Protein AF-A0A1Y3SD19-F1 (afdb_monomer_lite)

Structure (mmCIF, N/CA/C/O backbone):
data_AF-A0A1Y3SD19-F1
#
_entry.id   AF-A0A1Y3SD19-F1
#
loop_
_atom_site.group_PDB
_atom_site.id
_atom_site.type_symbol
_atom_site.label_atom_id
_atom_site.label_alt_id
_atom_site.label_comp_id
_atom_site.label_asym_id
_atom_site.label_entity_id
_atom_site.label_seq_id
_atom_site.pdbx_PDB_ins_code
_atom_site.Cartn_x
_atom_site.Cartn_y
_atom_site.Cartn_z
_atom_site.occupancy
_atom_site.B_iso_or_equiv
_atom_site.auth_seq_id
_atom_site.auth_comp_id
_atom_site.auth_asym_id
_atom_site.auth_atom_id
_atom_site.pdbx_PDB_model_num
ATOM 1 N N . MET A 1 1 ? -4.032 24.582 10.922 1.00 45.06 1 MET A N 1
ATOM 2 C CA . MET A 1 1 ? -2.741 24.923 10.288 1.00 45.06 1 MET A CA 1
ATOM 3 C C . MET A 1 1 ? -2.480 23.953 9.149 1.00 45.06 1 MET A C 1
ATOM 5 O O . MET A 1 1 ? -2.168 22.795 9.407 1.00 45.06 1 MET A O 1
ATOM 9 N N . SER A 1 2 ? -2.657 24.392 7.905 1.00 58.25 2 SER A N 1
ATOM 10 C CA . SER A 1 2 ? -2.263 23.608 6.734 1.00 58.25 2 SER A CA 1
ATOM 11 C C . SER A 1 2 ? -0.739 23.570 6.703 1.00 58.25 2 SER A C 1
ATOM 13 O O . SER A 1 2 ? -0.100 24.580 6.425 1.00 58.25 2 SER A O 1
ATOM 15 N N . LYS A 1 3 ? -0.134 22.438 7.077 1.00 63.59 3 LYS A N 1
ATOM 16 C CA . LYS A 1 3 ? 1.295 22.227 6.820 1.00 63.59 3 LYS A CA 1
ATOM 17 C C . LYS A 1 3 ? 1.471 22.358 5.307 1.00 63.59 3 LYS A C 1
ATOM 19 O O . LYS A 1 3 ? 0.797 21.636 4.578 1.00 63.59 3 LYS A O 1
ATOM 24 N N . ASN A 1 4 ? 2.327 23.270 4.846 1.00 65.56 4 ASN A N 1
ATOM 25 C CA . ASN A 1 4 ? 2.728 23.340 3.440 1.00 65.56 4 ASN A CA 1
ATOM 26 C C . ASN A 1 4 ? 3.466 22.042 3.094 1.00 65.56 4 ASN A C 1
ATOM 28 O O . ASN A 1 4 ? 4.684 21.941 3.244 1.00 65.56 4 ASN A O 1
ATOM 32 N N . ILE A 1 5 ? 2.709 21.015 2.707 1.00 76.38 5 ILE A N 1
ATOM 33 C CA . ILE A 1 5 ? 3.242 19.745 2.233 1.00 76.38 5 ILE A CA 1
ATOM 34 C C . ILE A 1 5 ? 3.816 20.037 0.853 1.00 76.38 5 ILE A C 1
ATOM 36 O O . ILE A 1 5 ? 3.078 20.210 -0.114 1.00 76.38 5 ILE A O 1
ATOM 40 N N . ARG A 1 6 ? 5.144 20.145 0.775 1.00 82.56 6 ARG A N 1
ATOM 41 C CA . ARG A 1 6 ? 5.848 20.236 -0.503 1.00 82.56 6 ARG A CA 1
ATOM 42 C C . ARG A 1 6 ? 5.678 18.897 -1.210 1.00 82.56 6 ARG A C 1
ATOM 44 O O . ARG A 1 6 ? 6.254 17.899 -0.787 1.00 82.56 6 ARG A O 1
ATOM 51 N N . MET A 1 7 ? 4.840 18.878 -2.239 1.00 83.62 7 MET A N 1
ATOM 52 C CA . MET A 1 7 ? 4.745 17.748 -3.151 1.00 83.62 7 MET A CA 1
ATOM 53 C C . MET A 1 7 ? 5.826 17.913 -4.212 1.00 83.62 7 MET A C 1
ATOM 55 O O . MET A 1 7 ? 5.893 18.944 -4.875 1.00 83.62 7 MET A O 1
ATOM 59 N N . THR A 1 8 ? 6.683 16.912 -4.341 1.00 91.12 8 THR A N 1
ATOM 60 C CA . THR A 1 8 ? 7.686 16.820 -5.402 1.00 91.12 8 THR A CA 1
ATOM 61 C C . THR A 1 8 ? 7.348 15.624 -6.269 1.00 91.12 8 THR A C 1
ATOM 63 O O . THR A 1 8 ? 7.018 14.557 -5.742 1.00 91.12 8 THR A O 1
ATOM 66 N N . GLU A 1 9 ? 7.436 15.791 -7.582 1.00 91.44 9 GLU A N 1
ATOM 67 C CA . GLU A 1 9 ? 7.275 14.667 -8.496 1.00 91.44 9 GLU A CA 1
ATOM 68 C C . GLU A 1 9 ? 8.420 13.653 -8.313 1.00 91.44 9 GLU A C 1
ATOM 70 O O . GLU A 1 9 ? 9.550 14.049 -8.004 1.00 91.44 9 GLU A O 1
ATOM 75 N N . PRO A 1 10 ? 8.155 12.340 -8.443 1.00 94.62 10 PRO A N 1
ATOM 76 C CA . PRO A 1 10 ? 9.212 11.335 -8.419 1.00 94.62 10 PRO A CA 1
ATOM 77 C C . PRO A 1 10 ? 10.175 11.509 -9.602 1.00 94.62 10 PRO A C 1
ATOM 79 O O . PRO A 1 10 ? 9.762 11.926 -10.679 1.00 94.62 10 PRO A O 1
ATOM 82 N N . SER A 1 11 ? 11.441 11.119 -9.430 1.00 96.69 11 SER A N 1
ATOM 83 C CA . SER A 1 11 ? 12.413 11.093 -10.532 1.00 96.69 11 SER A CA 1
ATOM 84 C C . SER A 1 11 ? 12.018 10.096 -11.626 1.00 96.69 11 SER A C 1
ATOM 86 O O . SER A 1 11 ? 11.303 9.125 -11.363 1.00 96.69 11 SER A O 1
ATOM 88 N N . ASP A 1 12 ? 12.553 10.271 -12.837 1.00 97.38 12 ASP A N 1
ATOM 89 C CA . ASP A 1 12 ? 12.317 9.346 -13.955 1.00 97.38 12 ASP A CA 1
ATOM 90 C C . ASP A 1 12 ? 12.697 7.898 -13.616 1.00 97.38 12 ASP A C 1
ATOM 92 O O . ASP A 1 12 ? 11.964 6.961 -13.941 1.00 97.38 12 ASP A O 1
ATOM 96 N N . GLU A 1 13 ? 13.803 7.708 -12.889 1.00 97.50 13 GLU A N 1
ATOM 97 C CA . GLU A 1 13 ? 14.235 6.394 -12.406 1.00 97.50 13 GLU A CA 1
ATOM 98 C C . GLU A 1 13 ? 13.199 5.773 -11.452 1.00 97.50 13 GLU A C 1
ATOM 100 O O . GLU A 1 13 ? 12.832 4.601 -11.585 1.00 97.50 13 GLU A O 1
ATOM 105 N N . MET A 1 14 ? 12.676 6.562 -10.506 1.00 97.50 14 MET A N 1
ATOM 106 C CA . MET A 1 14 ? 11.628 6.108 -9.590 1.00 97.50 14 MET A CA 1
ATOM 107 C C . MET A 1 14 ? 10.335 5.792 -10.353 1.00 97.50 14 MET A C 1
ATOM 109 O O . MET A 1 14 ? 9.700 4.768 -10.101 1.00 97.50 14 MET A O 1
ATOM 113 N N . MET A 1 15 ? 9.962 6.622 -11.328 1.00 97.50 15 MET A N 1
ATOM 114 C CA . MET A 1 15 ? 8.797 6.384 -12.180 1.00 97.50 15 MET A CA 1
ATOM 115 C C . MET A 1 15 ? 8.937 5.089 -12.987 1.00 97.50 15 MET A C 1
ATOM 117 O O . MET A 1 15 ? 7.972 4.329 -13.090 1.00 97.50 15 MET A O 1
ATOM 121 N N . ALA A 1 16 ? 10.129 4.782 -13.506 1.00 98.06 16 ALA A N 1
ATOM 122 C CA . ALA A 1 16 ? 10.403 3.514 -14.178 1.00 98.06 16 ALA A CA 1
ATOM 123 C C . ALA A 1 16 ? 10.234 2.315 -13.227 1.00 98.06 16 ALA A C 1
ATOM 125 O O . ALA A 1 16 ? 9.557 1.345 -13.580 1.00 98.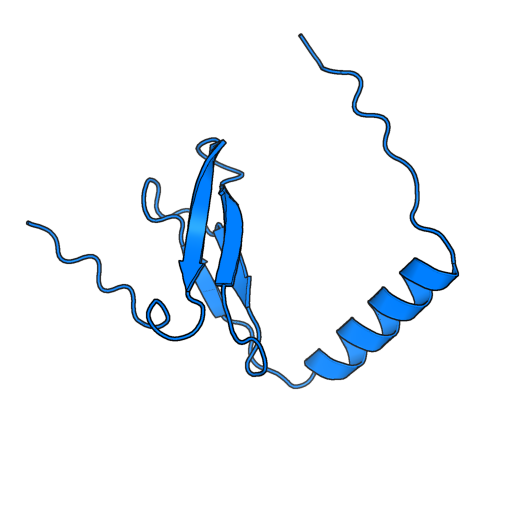06 16 ALA A O 1
ATOM 126 N N . LYS A 1 17 ? 10.752 2.404 -11.993 1.00 97.94 17 LYS A N 1
ATOM 127 C CA . LYS A 1 17 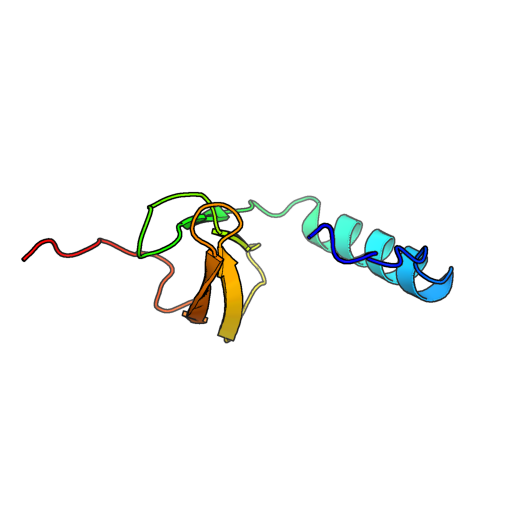? 10.558 1.380 -10.948 1.00 97.94 17 LYS A CA 1
ATOM 128 C C . LYS A 1 17 ? 9.080 1.175 -10.599 1.00 97.94 17 LYS A C 1
ATOM 130 O O . LYS A 1 17 ? 8.633 0.034 -10.503 1.00 97.94 17 LYS A O 1
ATOM 135 N N . ILE A 1 18 ? 8.295 2.252 -10.498 1.00 97.62 18 ILE A N 1
ATOM 136 C CA . ILE A 1 18 ? 6.841 2.179 -10.271 1.00 97.62 18 ILE A CA 1
ATOM 137 C C . ILE A 1 18 ? 6.137 1.447 -11.424 1.00 97.62 18 ILE A C 1
ATOM 139 O O . ILE A 1 18 ? 5.275 0.603 -11.173 1.00 97.62 18 ILE A O 1
ATOM 143 N N . ARG A 1 19 ? 6.493 1.735 -12.685 1.00 98.00 19 ARG A N 1
ATOM 144 C CA . ARG A 1 19 ? 5.919 1.043 -13.857 1.00 98.00 19 ARG A CA 1
ATOM 145 C C . ARG A 1 19 ? 6.260 -0.449 -13.854 1.00 98.00 19 ARG A C 1
ATOM 147 O O . ARG A 1 19 ? 5.363 -1.266 -14.037 1.00 98.00 19 ARG A O 1
ATOM 154 N N . MET A 1 20 ? 7.519 -0.805 -13.591 1.00 98.06 20 MET A N 1
ATOM 155 C CA . MET A 1 20 ? 7.944 -2.208 -13.503 1.00 98.06 20 MET A CA 1
ATOM 156 C C . MET A 1 20 ? 7.209 -2.960 -12.390 1.00 98.06 20 MET A C 1
ATOM 158 O O . MET A 1 20 ? 6.704 -4.055 -12.627 1.00 98.06 20 MET A O 1
ATOM 162 N N . ALA A 1 21 ? 7.071 -2.348 -11.210 1.00 97.19 21 ALA A N 1
ATOM 163 C CA . ALA A 1 21 ? 6.330 -2.942 -10.104 1.00 97.19 21 ALA A CA 1
ATOM 164 C C . ALA A 1 21 ? 4.863 -3.193 -10.477 1.00 97.19 21 ALA A C 1
ATOM 166 O O . ALA A 1 21 ? 4.368 -4.290 -10.246 1.00 97.19 21 ALA A O 1
ATOM 167 N N . ARG A 1 22 ? 4.187 -2.223 -11.119 1.00 96.94 22 ARG A N 1
ATOM 168 C CA . ARG A 1 22 ? 2.801 -2.381 -11.606 1.00 96.94 22 ARG A CA 1
ATOM 169 C C . ARG A 1 22 ? 2.650 -3.547 -12.579 1.00 96.94 22 ARG A C 1
ATOM 171 O O . ARG A 1 22 ? 1.680 -4.289 -12.469 1.00 96.94 22 ARG A O 1
ATOM 178 N N . ASN A 1 23 ? 3.602 -3.722 -13.492 1.00 97.94 23 ASN A N 1
ATOM 179 C CA . ASN A 1 23 ? 3.584 -4.838 -14.436 1.00 97.94 23 ASN A CA 1
ATOM 180 C C . ASN A 1 23 ? 3.761 -6.187 -13.721 1.00 97.94 23 ASN A C 1
ATOM 182 O O . ASN A 1 23 ? 3.043 -7.132 -14.031 1.00 97.94 23 ASN A O 1
ATOM 186 N N . ALA A 1 24 ? 4.656 -6.267 -12.731 1.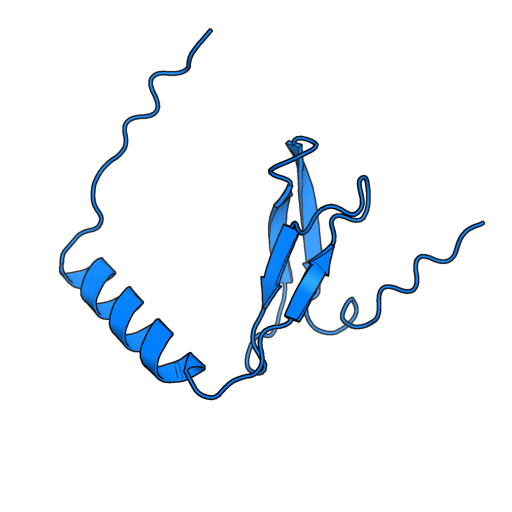00 97.31 24 ALA A N 1
ATOM 187 C CA . ALA A 1 24 ? 4.913 -7.497 -11.976 1.00 97.31 24 ALA A CA 1
ATOM 188 C C . ALA A 1 24 ? 3.698 -7.986 -11.159 1.00 97.31 24 ALA A C 1
ATOM 190 O O . ALA A 1 24 ? 3.519 -9.188 -10.966 1.00 97.31 24 ALA A O 1
ATOM 191 N N . ILE A 1 25 ? 2.842 -7.065 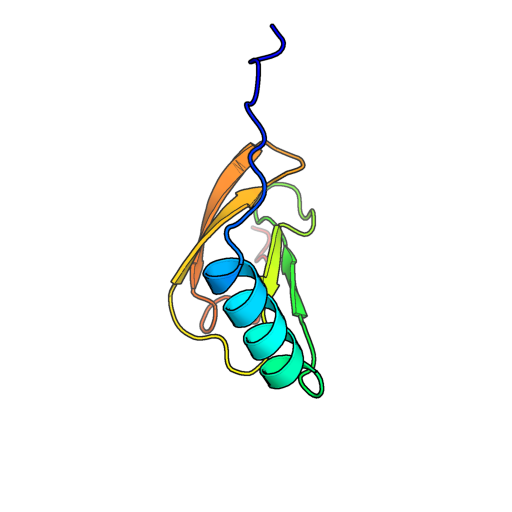-10.706 1.00 97.19 25 ILE A N 1
ATOM 192 C CA . ILE A 1 25 ? 1.628 -7.386 -9.936 1.00 97.19 25 ILE A CA 1
ATOM 193 C C . ILE A 1 25 ? 0.355 -7.452 -10.789 1.00 97.19 25 ILE A C 1
ATOM 195 O O . ILE A 1 25 ? -0.714 -7.711 -10.243 1.00 97.19 25 ILE A O 1
ATOM 199 N N . ALA A 1 26 ? 0.428 -7.196 -12.101 1.00 96.44 26 ALA A N 1
ATOM 200 C CA . ALA A 1 26 ? -0.753 -6.978 -12.943 1.00 96.44 26 ALA A CA 1
ATOM 201 C C . ALA A 1 26 ? -1.733 -8.166 -12.957 1.00 96.44 26 ALA A C 1
ATOM 203 O O . ALA A 1 26 ? -2.941 -7.969 -13.066 1.00 96.44 26 ALA A O 1
ATOM 204 N N . SER A 1 27 ? -1.221 -9.392 -12.817 1.00 95.69 27 SER A N 1
ATOM 205 C CA . SER A 1 27 ? -2.015 -10.624 -12.761 1.00 95.69 27 SER A CA 1
ATOM 206 C C . SER A 1 27 ? -2.329 -11.106 -11.339 1.00 95.69 27 SER A C 1
ATOM 208 O O . SER A 1 27 ? -3.012 -12.117 -11.184 1.00 95.69 27 SER A O 1
ATOM 210 N N . GLN A 1 28 ? -1.822 -10.434 -10.302 1.00 95.31 28 GLN A N 1
ATOM 211 C CA . GLN A 1 28 ? -1.985 -10.858 -8.909 1.00 95.31 28 GLN A CA 1
ATOM 212 C C . GLN A 1 28 ? -3.300 -10.337 -8.322 1.00 95.31 28 GLN A C 1
ATOM 214 O O . GLN A 1 28 ? -3.720 -9.215 -8.612 1.00 95.31 28 GLN A O 1
ATOM 219 N N . LYS A 1 29 ? -3.939 -11.106 -7.431 1.00 92.62 29 LYS A N 1
ATOM 220 C CA . LYS A 1 29 ? -5.140 -10.641 -6.724 1.00 92.62 29 LYS A CA 1
ATOM 221 C C . LYS A 1 29 ? -4.758 -9.780 -5.512 1.00 92.62 29 LYS A C 1
ATOM 223 O O . LYS A 1 29 ? -4.184 -10.299 -4.550 1.00 92.62 29 LYS A O 1
ATOM 228 N N . PRO A 1 30 ? -5.113 -8.482 -5.487 1.00 93.75 30 PRO A N 1
ATOM 229 C CA . PRO A 1 30 ? -4.896 -7.651 -4.313 1.00 93.75 30 PRO A CA 1
ATOM 230 C C . PRO A 1 30 ? -5.869 -8.018 -3.189 1.00 93.75 30 PRO A C 1
ATOM 232 O O . PRO A 1 30 ? -7.022 -8.381 -3.426 1.00 93.75 30 PRO A O 1
ATOM 235 N N . ARG A 1 31 ? -5.441 -7.818 -1.942 1.00 90.94 31 ARG A N 1
ATOM 236 C CA . ARG A 1 31 ? -6.326 -7.854 -0.770 1.00 90.94 31 ARG A CA 1
ATOM 237 C C . ARG A 1 31 ? -6.194 -6.589 0.067 1.00 90.94 31 ARG A C 1
ATOM 239 O O . ARG A 1 31 ? -5.110 -6.028 0.214 1.00 90.94 31 ARG A O 1
ATOM 246 N N . MET A 1 32 ? -7.307 -6.179 0.667 1.00 91.31 32 MET A N 1
ATOM 247 C CA . MET A 1 32 ? -7.365 -5.040 1.581 1.00 91.31 32 MET A CA 1
ATOM 248 C C . MET A 1 32 ? -7.066 -5.486 3.012 1.00 91.31 32 MET A C 1
ATOM 250 O O . MET A 1 32 ? -7.696 -6.409 3.529 1.00 91.31 32 MET A O 1
ATOM 254 N N . VAL A 1 33 ? -6.147 -4.793 3.678 1.00 90.69 33 VAL A N 1
ATOM 255 C CA . VAL A 1 33 ? -5.933 -4.910 5.124 1.00 90.69 33 VAL A CA 1
ATOM 256 C C . VAL A 1 33 ? -6.633 -3.743 5.802 1.00 90.69 33 VAL A C 1
ATOM 258 O O . VAL A 1 33 ? -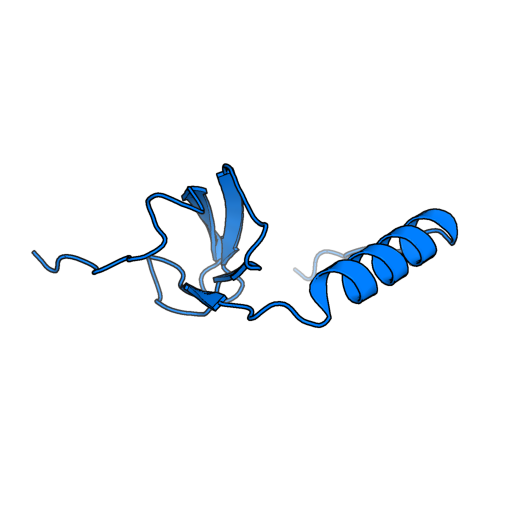6.363 -2.578 5.500 1.00 90.69 33 VAL A O 1
ATOM 261 N N . LYS A 1 34 ? -7.549 -4.049 6.720 1.00 91.44 34 LYS A N 1
ATOM 262 C CA . LYS A 1 34 ? -8.299 -3.042 7.474 1.00 91.44 34 LYS A CA 1
ATOM 263 C C . LYS A 1 34 ? -7.491 -2.541 8.667 1.00 91.44 34 LYS A C 1
ATOM 265 O O . LYS A 1 34 ? -6.790 -3.300 9.327 1.00 91.44 34 LYS A O 1
ATOM 270 N N . CYS A 1 35 ? -7.652 -1.260 8.972 1.00 92.38 35 CYS A N 1
ATOM 271 C CA . CYS A 1 35 ? -7.179 -0.657 10.206 1.00 92.38 35 CYS A CA 1
ATOM 272 C C . CYS A 1 35 ? -7.824 -1.384 11.399 1.00 92.38 35 CYS A C 1
ATOM 274 O O . CYS A 1 35 ? -9.058 -1.477 11.451 1.00 92.38 35 CYS A O 1
ATOM 276 N N . PRO A 1 36 ? -7.043 -1.869 12.380 1.00 92.00 36 PRO A N 1
ATOM 277 C CA . PRO A 1 36 ? -7.603 -2.598 13.514 1.00 92.00 36 PRO A CA 1
ATOM 278 C C . PRO A 1 36 ? -8.487 -1.708 14.395 1.00 92.00 36 PRO A C 1
ATOM 280 O O . PRO A 1 36 ? -9.398 -2.218 15.043 1.00 92.00 36 PRO A O 1
ATOM 283 N N . TYR A 1 37 ? -8.286 -0.388 14.362 1.00 92.81 37 TYR A N 1
ATOM 284 C CA . TYR A 1 37 ? -9.009 0.566 15.203 1.00 92.81 37 TYR A CA 1
ATOM 285 C C . TYR A 1 37 ? -10.355 0.999 14.615 1.00 92.81 37 TYR A C 1
ATOM 287 O O . TYR A 1 37 ? -11.370 0.897 15.289 1.00 92.81 37 TYR A O 1
ATOM 295 N N . CYS A 1 38 ? -10.385 1.467 13.363 1.00 93.69 38 CYS A N 1
ATOM 296 C CA . CYS A 1 38 ? -11.595 2.047 12.757 1.00 93.69 38 CYS A CA 1
ATOM 297 C C . CYS A 1 38 ? -12.172 1.232 11.592 1.00 93.69 38 CYS A C 1
ATOM 299 O O . CYS A 1 38 ? -13.125 1.664 10.954 1.00 93.69 38 CYS A O 1
ATOM 301 N N . LYS A 1 39 ? -11.572 0.078 11.268 1.00 91.00 39 LYS A N 1
ATOM 302 C CA . LYS A 1 39 ? -11.982 -0.839 10.186 1.00 91.00 39 LYS A CA 1
ATOM 303 C C . LYS A 1 39 ? -11.941 -0.264 8.765 1.00 91.00 39 LYS A C 1
ATOM 305 O O . LYS A 1 39 ? -12.254 -0.987 7.821 1.00 91.00 39 LYS A O 1
ATOM 310 N N . HIS A 1 40 ? -11.495 0.980 8.590 1.00 93.50 40 HIS A N 1
ATOM 311 C CA . HIS A 1 40 ? -11.214 1.557 7.279 1.00 93.50 40 HIS A CA 1
ATOM 312 C C . HIS A 1 40 ? -10.073 0.807 6.581 1.00 93.50 40 HIS A C 1
ATOM 314 O O . HIS A 1 40 ? -9.161 0.306 7.242 1.00 93.50 40 HIS A O 1
ATOM 320 N N . ASN A 1 41 ? -10.096 0.751 5.252 1.00 92.69 41 ASN A N 1
ATOM 321 C CA . ASN A 1 41 ? -9.024 0.136 4.472 1.00 92.69 41 ASN A CA 1
ATOM 322 C C . ASN A 1 41 ? -7.711 0.891 4.715 1.00 92.69 41 ASN A C 1
ATOM 324 O O . ASN A 1 41 ? -7.631 2.099 4.517 1.00 92.69 41 ASN A O 1
ATOM 328 N N . SER A 1 42 ? -6.692 0.182 5.196 1.00 93.38 42 SER A N 1
ATOM 329 C CA . SER A 1 42 ? -5.410 0.772 5.580 1.00 93.38 42 SER A CA 1
ATOM 330 C C . SER A 1 42 ? -4.376 0.626 4.469 1.00 93.38 42 SER A C 1
ATOM 332 O O . SER A 1 42 ? -3.814 1.625 4.030 1.00 93.38 42 SER A O 1
ATOM 334 N N . ILE A 1 43 ? -4.147 -0.604 3.998 1.00 93.31 43 ILE A N 1
ATOM 335 C CA . ILE A 1 43 ? -3.180 -0.921 2.936 1.00 93.31 43 ILE A CA 1
ATOM 336 C C . ILE A 1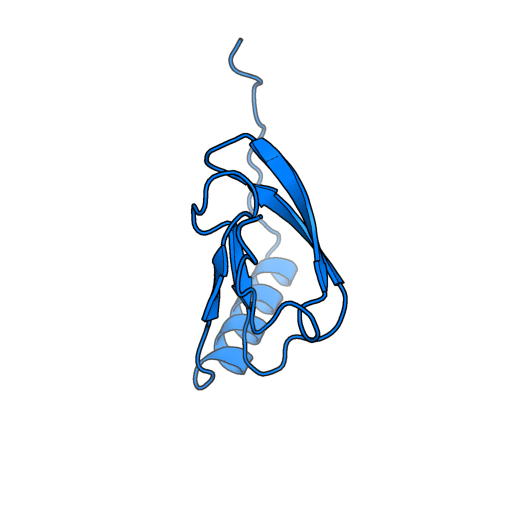 43 ? -3.734 -1.982 1.981 1.00 93.31 43 ILE A C 1
ATOM 338 O O . ILE A 1 43 ? -4.585 -2.790 2.362 1.00 93.31 43 ILE A O 1
ATOM 342 N N . ILE A 1 44 ? -3.221 -1.981 0.751 1.00 93.88 44 ILE A N 1
ATOM 343 C CA . ILE A 1 44 ? -3.401 -3.051 -0.234 1.00 93.88 44 ILE A CA 1
ATOM 344 C C . ILE A 1 44 ? -2.127 -3.881 -0.232 1.00 93.88 44 ILE A C 1
ATOM 346 O O . ILE A 1 44 ? -1.034 -3.321 -0.237 1.00 93.88 44 ILE A O 1
ATOM 350 N N . VAL A 1 45 ? -2.268 -5.199 -0.230 1.00 94.00 45 VAL A N 1
ATOM 351 C CA . VAL A 1 45 ? -1.140 -6.128 -0.327 1.00 94.00 45 VAL A CA 1
ATOM 352 C C . VAL A 1 45 ? -1.425 -7.158 -1.414 1.00 94.00 45 VAL A C 1
ATOM 354 O O . VAL A 1 45 ? -2.582 -7.544 -1.612 1.00 94.00 45 VAL A O 1
ATOM 357 N N . PHE A 1 46 ? -0.378 -7.564 -2.125 1.00 94.38 46 PHE A N 1
ATOM 358 C CA . PHE A 1 46 ? -0.444 -8.491 -3.253 1.00 94.38 46 PHE A CA 1
ATOM 359 C C . PHE A 1 46 ? -0.015 -9.898 -2.819 1.00 94.38 46 PHE A C 1
ATOM 361 O O . PHE A 1 46 ? 0.312 -10.129 -1.650 1.00 94.38 46 PHE A O 1
ATOM 368 N N . GLU A 1 47 ? -0.106 -10.865 -3.727 1.00 92.12 47 GLU A N 1
ATOM 369 C CA . GLU A 1 47 ? 0.087 -12.286 -3.417 1.00 92.12 47 GLU A CA 1
ATOM 370 C C . GLU A 1 47 ? 1.533 -12.602 -3.025 1.00 92.12 47 GLU A C 1
ATOM 372 O O . GLU A 1 47 ? 1.776 -13.443 -2.157 1.00 92.12 47 GLU A O 1
ATOM 377 N N . ASP A 1 48 ? 2.481 -11.884 -3.621 1.00 93.12 48 ASP A N 1
ATOM 378 C CA . ASP A 1 48 ? 3.917 -11.992 -3.369 1.00 93.12 48 ASP A CA 1
ATOM 379 C C . ASP A 1 48 ? 4.403 -11.223 -2.126 1.00 93.12 48 ASP A C 1
ATOM 381 O O . ASP A 1 48 ? 5.563 -11.357 -1.726 1.00 93.12 48 ASP A O 1
ATOM 385 N N . THR A 1 49 ? 3.537 -10.439 -1.475 1.00 92.75 49 THR A N 1
ATOM 386 C CA . THR A 1 49 ? 3.939 -9.577 -0.359 1.00 92.75 49 THR A CA 1
ATOM 387 C C . THR A 1 49 ? 4.233 -10.405 0.896 1.00 92.75 49 THR A C 1
ATOM 389 O O . THR A 1 49 ? 3.377 -11.136 1.402 1.00 92.75 49 THR A O 1
ATOM 392 N N . ARG A 1 50 ? 5.442 -10.249 1.451 1.00 92.44 50 ARG A N 1
ATOM 393 C CA . ARG A 1 50 ? 5.913 -10.927 2.672 1.00 92.44 50 ARG A CA 1
ATOM 394 C C . ARG A 1 50 ? 6.523 -9.927 3.658 1.00 92.44 50 ARG A C 1
ATOM 396 O O . ARG A 1 50 ? 6.977 -8.860 3.260 1.00 92.44 50 ARG A O 1
ATOM 403 N N . GLY A 1 51 ? 6.566 -10.298 4.937 1.00 94.19 51 GLY A N 1
ATOM 404 C CA . GLY A 1 51 ? 7.206 -9.511 5.995 1.00 94.19 51 GLY A CA 1
ATOM 405 C C . GLY A 1 51 ? 6.269 -8.533 6.708 1.00 94.19 51 GLY A C 1
ATOM 406 O O . GLY A 1 51 ? 5.062 -8.765 6.804 1.00 94.19 51 GLY A O 1
ATOM 407 N N . HIS A 1 52 ? 6.852 -7.455 7.234 1.00 95.38 52 HIS A N 1
ATOM 408 C CA . HIS A 1 52 ? 6.176 -6.472 8.079 1.00 95.38 52 HIS A CA 1
ATOM 409 C C . HIS A 1 52 ? 6.026 -5.138 7.350 1.00 95.38 52 HIS A C 1
ATOM 411 O O . HIS A 1 52 ? 6.967 -4.663 6.717 1.00 95.38 52 HIS A O 1
ATOM 417 N N . VAL A 1 53 ? 4.857 -4.512 7.474 1.00 94.94 53 VAL A N 1
ATOM 418 C CA . VAL A 1 53 ? 4.577 -3.182 6.919 1.00 94.94 53 VAL A CA 1
ATOM 419 C C . VAL A 1 53 ? 4.048 -2.287 8.026 1.00 94.94 53 VAL A C 1
ATOM 421 O O . VAL A 1 53 ? 3.045 -2.614 8.654 1.00 94.94 53 VAL A O 1
ATOM 424 N N . GLN A 1 54 ? 4.680 -1.138 8.249 1.00 96.00 54 GLN A N 1
ATOM 425 C CA . GLN A 1 54 ? 4.120 -0.088 9.094 1.00 96.00 54 GLN A CA 1
ATOM 426 C C . GLN A 1 54 ? 3.318 0.887 8.232 1.00 96.00 54 GLN A C 1
ATOM 428 O O . GLN A 1 54 ? 3.803 1.356 7.203 1.00 96.00 54 GLN A O 1
ATOM 433 N N . ALA A 1 55 ? 2.079 1.177 8.624 1.00 95.69 55 ALA A N 1
ATOM 434 C CA . ALA A 1 55 ? 1.240 2.125 7.904 1.00 95.69 55 ALA A CA 1
ATOM 435 C C . ALA A 1 55 ? 0.374 2.964 8.843 1.00 95.69 55 ALA A C 1
ATOM 437 O O . ALA A 1 55 ? -0.141 2.487 9.858 1.00 95.69 55 ALA A O 1
ATOM 438 N N . LYS A 1 56 ? 0.162 4.220 8.444 1.00 96.75 56 LYS A N 1
ATOM 439 C CA . LYS A 1 56 ? -0.756 5.153 9.092 1.00 96.75 56 LYS A CA 1
ATOM 440 C C . LYS A 1 56 ? -2.129 5.097 8.432 1.00 96.75 56 LYS A C 1
ATOM 442 O O . LYS A 1 56 ? -2.256 5.285 7.222 1.00 96.75 56 LYS A O 1
ATOM 447 N N . CYS A 1 57 ? -3.174 4.890 9.227 1.00 96.31 57 CYS A N 1
ATOM 448 C CA . CYS A 1 57 ? -4.541 4.907 8.729 1.00 96.31 57 CYS A CA 1
ATOM 449 C C . CYS A 1 57 ? -4.932 6.321 8.276 1.00 96.31 57 CYS A C 1
ATOM 451 O O . CYS A 1 57 ? -4.913 7.260 9.072 1.00 96.31 57 CYS A O 1
ATOM 453 N N . LYS A 1 58 ? -5.360 6.463 7.017 1.00 94.50 58 LYS A N 1
ATOM 454 C CA . LYS A 1 58 ? -5.806 7.749 6.454 1.00 94.50 58 LYS A CA 1
ATOM 455 C C . LYS A 1 58 ? -7.089 8.290 7.093 1.00 94.50 58 LYS A C 1
ATOM 457 O O . LYS A 1 58 ? -7.316 9.490 7.040 1.00 94.50 58 LYS A O 1
ATOM 462 N N . ALA A 1 59 ? -7.899 7.423 7.704 1.00 96.50 59 ALA A N 1
ATOM 463 C CA . ALA A 1 59 ? -9.152 7.814 8.344 1.00 96.50 59 ALA A CA 1
ATOM 464 C C . ALA A 1 59 ? -8.959 8.263 9.802 1.00 96.50 59 ALA A C 1
ATOM 466 O O . ALA A 1 59 ? -9.360 9.361 10.161 1.00 96.50 59 ALA A O 1
ATOM 467 N N . CYS A 1 60 ? -8.342 7.434 10.655 1.00 96.62 60 CYS A N 1
ATOM 468 C CA . CYS A 1 60 ? -8.210 7.738 12.089 1.00 96.62 60 CYS A CA 1
ATOM 469 C C . CYS A 1 60 ? -6.817 8.230 12.512 1.00 96.62 60 CYS A C 1
ATOM 471 O O . CYS A 1 60 ? -6.607 8.534 13.683 1.00 96.62 60 CYS A O 1
ATOM 473 N N . GLY A 1 61 ? -5.842 8.257 11.600 1.00 96.69 61 GLY A N 1
ATOM 474 C CA . GLY A 1 61 ? -4.491 8.755 11.858 1.00 96.69 61 GLY A CA 1
ATOM 475 C C . GLY A 1 61 ? -3.597 7.852 12.714 1.00 96.69 61 GLY A C 1
ATOM 476 O O . GLY A 1 61 ? -2.435 8.198 12.906 1.00 96.69 61 GLY A O 1
ATOM 477 N N . ARG A 1 62 ? -4.087 6.711 13.214 1.00 96.69 62 ARG A N 1
ATOM 478 C CA . ARG A 1 62 ? -3.278 5.767 14.004 1.00 96.69 62 ARG A CA 1
ATOM 479 C C . ARG A 1 62 ? -2.294 5.005 13.122 1.00 96.69 62 ARG A C 1
ATOM 481 O O . ARG A 1 62 ? -2.637 4.610 12.007 1.00 96.69 62 ARG A O 1
ATOM 488 N N . GLU A 1 63 ? -1.095 4.792 13.642 1.00 97.06 63 GLU A N 1
ATOM 489 C CA . GLU A 1 63 ? -0.033 4.019 13.002 1.00 97.06 63 GLU A CA 1
ATOM 490 C C . GLU A 1 63 ? -0.006 2.589 13.547 1.00 97.06 63 GLU A C 1
ATOM 492 O O . GLU A 1 63 ? -0.298 2.348 14.719 1.00 97.06 63 GLU A O 1
ATOM 497 N N . THR A 1 64 ? 0.256 1.611 12.683 1.00 94.00 64 THR A N 1
ATOM 498 C CA . THR A 1 64 ? 0.223 0.187 13.039 1.00 94.00 64 THR A CA 1
ATOM 499 C C . THR A 1 64 ? 1.218 -0.592 12.201 1.00 94.00 64 THR A C 1
ATOM 501 O O . THR A 1 64 ? 1.364 -0.325 11.009 1.00 94.00 64 THR A O 1
ATOM 504 N N . VAL A 1 65 ? 1.862 -1.577 12.825 1.00 95.19 65 VAL A N 1
ATOM 505 C CA . VAL A 1 65 ? 2.669 -2.587 12.140 1.00 95.19 65 VAL A CA 1
ATOM 506 C C . VAL A 1 65 ? 1.787 -3.789 11.815 1.00 95.19 65 VAL A C 1
ATOM 508 O O . VAL A 1 65 ? 1.125 -4.342 12.691 1.00 95.19 65 VAL A O 1
ATOM 511 N N . PHE A 1 66 ? 1.783 -4.186 10.549 1.00 92.62 66 PHE A N 1
ATOM 512 C CA . PHE A 1 66 ? 1.077 -5.344 10.029 1.00 92.62 66 PHE A CA 1
ATOM 513 C C . PHE A 1 66 ? 2.093 -6.424 9.662 1.00 92.62 66 PHE A C 1
ATOM 515 O O . PHE A 1 66 ? 2.926 -6.205 8.785 1.00 92.62 66 PHE A O 1
ATOM 522 N N . ASP A 1 67 ? 1.999 -7.598 10.283 1.00 93.00 67 ASP A N 1
ATOM 523 C CA . ASP A 1 67 ? 2.605 -8.811 9.729 1.00 93.00 67 ASP A CA 1
ATOM 524 C C . ASP A 1 67 ? 1.693 -9.322 8.611 1.00 93.00 67 ASP A C 1
ATOM 526 O O . ASP A 1 67 ? 0.579 -9.798 8.843 1.00 93.00 67 ASP A O 1
ATOM 530 N N . VAL A 1 68 ? 2.155 -9.193 7.369 1.00 89.25 68 VAL A N 1
ATOM 531 C CA . VAL A 1 68 ? 1.345 -9.464 6.181 1.00 89.25 68 VAL A CA 1
ATOM 532 C C . VAL A 1 68 ? 0.888 -10.929 6.136 1.00 89.25 68 VAL A C 1
ATOM 534 O O . VAL A 1 68 ? -0.203 -11.199 5.629 1.00 89.25 68 VAL A O 1
ATOM 537 N N . LEU A 1 69 ? 1.646 -11.877 6.693 1.00 85.19 69 LEU A N 1
ATOM 538 C CA . LEU A 1 69 ? 1.306 -13.299 6.638 1.00 85.19 69 LEU A CA 1
ATOM 539 C C . LEU A 1 69 ? 0.435 -13.733 7.819 1.00 85.19 69 LEU A C 1
ATOM 541 O O . LEU A 1 69 ? -0.633 -14.313 7.592 1.00 85.19 69 LEU A O 1
ATOM 545 N N . SER A 1 70 ? 0.837 -13.436 9.058 1.00 83.44 70 SER A N 1
ATOM 546 C CA . SER A 1 70 ? 0.090 -13.893 10.243 1.00 83.44 70 SER A CA 1
ATOM 547 C C . SER A 1 70 ? -1.235 -13.148 10.425 1.00 83.44 70 SER A C 1
ATOM 549 O O . SER A 1 70 ? -2.235 -13.731 10.843 1.00 83.44 70 SER A O 1
ATOM 551 N N . MET A 1 71 ? -1.300 -11.885 9.997 1.00 82.00 71 MET A N 1
ATOM 552 C CA . MET A 1 71 ? -2.499 -11.049 10.087 1.00 82.00 71 MET A CA 1
ATOM 553 C C . MET A 1 71 ? -3.383 -11.129 8.830 1.00 82.00 71 MET A C 1
ATOM 555 O O . MET A 1 71 ? -4.306 -10.329 8.649 1.00 82.00 71 MET A O 1
ATOM 559 N N . ARG A 1 72 ? -3.145 -12.119 7.952 1.00 69.69 72 ARG A N 1
ATOM 560 C CA . ARG A 1 72 ? -3.940 -12.374 6.733 1.00 69.69 72 ARG A CA 1
ATOM 561 C C . ARG A 1 72 ? -5.414 -12.649 7.035 1.00 69.69 72 ARG A C 1
ATOM 563 O O . ARG A 1 72 ? -6.272 -12.326 6.217 1.00 69.69 72 ARG A O 1
ATOM 570 N N . ARG A 1 73 ? -5.701 -13.239 8.197 1.00 66.50 73 ARG A N 1
ATOM 571 C CA . ARG A 1 73 ? -7.046 -13.586 8.670 1.00 66.50 73 ARG A CA 1
ATOM 572 C C . ARG A 1 73 ? -7.329 -12.874 9.987 1.00 66.50 73 ARG A C 1
ATOM 574 O O . ARG A 1 73 ? -7.519 -13.530 11.005 1.00 66.50 73 ARG A O 1
ATOM 581 N N . PHE A 1 74 ? -7.334 -11.541 9.990 1.00 60.19 74 PHE A N 1
ATOM 582 C CA . PHE A 1 74 ? -7.837 -10.783 11.139 1.00 60.19 74 PHE A CA 1
ATOM 583 C C . PHE A 1 74 ? -9.336 -11.084 11.338 1.00 60.19 74 PHE A C 1
ATOM 585 O O . PHE A 1 74 ? -10.210 -10.331 10.916 1.00 60.19 74 PHE A O 1
ATOM 592 N N . GLN A 1 75 ? -9.644 -12.205 11.987 1.00 55.19 75 GLN A N 1
ATOM 593 C CA . GLN A 1 75 ? -10.839 -12.321 12.798 1.00 55.19 75 GLN A CA 1
ATOM 594 C C . GLN A 1 75 ? -10.542 -11.489 14.033 1.00 55.19 75 GLN A C 1
ATOM 596 O O . GLN A 1 75 ? -9.756 -11.873 14.898 1.00 55.19 75 GLN A O 1
ATOM 601 N N . LEU A 1 76 ? -11.104 -10.287 14.063 1.00 54.78 76 LEU A N 1
ATOM 602 C CA . LEU A 1 76 ? -11.155 -9.501 15.281 1.00 54.78 76 LEU A CA 1
ATOM 603 C C . LEU A 1 76 ? -11.978 -10.327 16.266 1.00 54.78 76 LEU A C 1
ATOM 605 O O . LEU A 1 76 ? -13.206 -10.346 16.178 1.00 54.78 76 LEU A O 1
ATOM 609 N N . ARG A 1 77 ? -11.290 -11.076 17.132 1.00 53.31 77 ARG A N 1
ATOM 610 C CA . ARG A 1 77 ? -11.906 -11.677 18.307 1.00 53.31 77 ARG A CA 1
ATOM 611 C C . ARG A 1 77 ? -12.482 -10.504 19.094 1.00 53.31 77 ARG A C 1
ATOM 613 O O . ARG A 1 77 ? -11.725 -9.672 19.590 1.00 53.31 77 ARG A O 1
ATOM 620 N N . HIS A 1 78 ? -13.803 -10.371 19.056 1.00 53.25 78 HIS A N 1
ATOM 621 C CA . HIS A 1 78 ? -14.496 -9.504 19.992 1.00 53.25 78 HIS A CA 1
ATOM 622 C C . HIS A 1 78 ? -14.314 -10.158 21.368 1.00 53.25 78 HIS A C 1
ATOM 624 O O . HIS A 1 78 ? -14.470 -11.382 21.441 1.00 53.25 78 HIS A O 1
ATOM 630 N N . PRO A 1 79 ? -13.884 -9.415 22.401 1.00 52.22 79 PRO A N 1
ATOM 631 C CA . PRO A 1 79 ? -14.081 -9.873 23.767 1.00 52.22 79 PRO A CA 1
ATOM 632 C C . PRO A 1 79 ? -15.577 -10.044 24.058 1.00 52.22 79 PRO A C 1
ATOM 634 O O . PRO A 1 79 ? -16.388 -9.323 23.426 1.00 52.22 79 PRO A O 1
#

pLDDT: mean 88.2, std 13.59, range [45.06, 98.06]

Sequence (79 aa):
MSKNIRMTEPSDEMMAKIRMARNAIASQKPRMVKCPYCKHNSIIVFEDTRGHVQAKCKACGRETVFDVLSMRRFQLRHP

Foldseek 3Di:
DPDPPDDDDDDPVVVVVVVVVCVVQVPWDKDFDADPPPRHGWDIDTPPDAAKDWTARPPPRDIDIDGCPVCVDPPPPDD

Secondary structure (DSSP, 8-state):
--------PPPHHHHHHHHHHHHHTTTS--EEEEPTTT--EEEEE-TT--SEEEEE-TTT--EEEEETTGGGG------

Radius of gyration: 15.63 Å; chains: 1; bounding box: 29×39×38 Å